Protein AF-A0A662AKX2-F1 (afdb_monomer_lite)

Radius of gyration: 22.03 Å; chains: 1; bounding box: 60×42×54 Å

Sequence (146 aa):
MTTINCPRCEEPVHGLSDEELIYATDHNGQNHIIPKGEGSQYCRDNKLNMDWTEMPKDDVRRIPLGVCKKCAKELKKHTKIVEDGGLMFQCLECNATGVILGSETTLDVKHKMGFASDDLVGVEFNACVEHNGEEYSADVQPDIPE

Foldseek 3Di:
DPFAAFPVPRDRADPFDWFWWWWKAFPVRDIDIDTDDVPPQDDPVDNGGIDIDGDDPVPTDIHTDDGHPVVVVQVVVQLVQQQQQWAWEAAPVPRDIDIDGHDPVSNVVCVVVVHDSNDHHYDYDPHDCVGVVDDPDPPDDPPDDD

Secondary structure (DSSP, 8-state):
-PPPBPTTT--B-BTBEEEEEEEEE-TTS-EEEEESSTTTTSBTTB----EEEEPPGGG--EEEES--HHHHHHHHHHHHHHHTT-EEEEETTT--EEEEPP-HHHHHHHHHTT--TTS--EEEES--HHHH-----TT-------

pLDDT: mean 70.08, std 11.82, range [37.47, 83.88]

Structure (mmCIF, N/CA/C/O backbone):
data_AF-A0A662AKX2-F1
#
_entry.id   AF-A0A662AKX2-F1
#
loop_
_atom_site.group_PDB
_atom_site.id
_atom_site.type_symbol
_atom_site.label_atom_id
_atom_site.label_alt_id
_atom_site.label_comp_id
_atom_site.label_asym_id
_atom_site.label_entity_id
_atom_site.label_seq_id
_atom_site.pdbx_PDB_ins_code
_atom_site.Cartn_x
_atom_site.Cartn_y
_atom_site.Cartn_z
_atom_site.occupancy
_atom_site.B_iso_or_equiv
_atom_site.auth_seq_id
_atom_site.auth_comp_id
_atom_site.auth_asym_id
_atom_site.auth_atom_id
_atom_site.pdbx_PDB_model_num
ATOM 1 N N . MET A 1 1 ? 24.434 7.951 -9.430 1.00 50.72 1 MET A N 1
ATOM 2 C CA . MET A 1 1 ? 23.424 7.041 -8.854 1.00 50.72 1 MET A CA 1
ATOM 3 C C . MET A 1 1 ? 22.096 7.750 -8.979 1.00 50.72 1 MET A C 1
ATOM 5 O O . MET A 1 1 ? 21.985 8.853 -8.462 1.00 50.72 1 MET A O 1
ATOM 9 N N . THR A 1 2 ? 21.162 7.200 -9.747 1.00 57.03 2 THR A N 1
ATOM 10 C CA . THR A 1 2 ? 19.812 7.757 -9.875 1.00 57.03 2 THR A CA 1
ATOM 11 C C . THR A 1 2 ? 19.126 7.598 -8.526 1.00 57.03 2 THR A C 1
ATOM 13 O O . THR A 1 2 ? 19.049 6.487 -8.005 1.00 57.03 2 THR A O 1
ATOM 16 N N . THR A 1 3 ? 18.716 8.700 -7.910 1.00 65.62 3 THR A N 1
ATOM 17 C CA . THR A 1 3 ? 18.002 8.648 -6.636 1.00 65.62 3 THR A CA 1
ATOM 18 C C . THR A 1 3 ? 16.608 8.091 -6.892 1.00 65.62 3 THR A C 1
ATOM 20 O O . THR A 1 3 ? 15.879 8.616 -7.730 1.00 65.62 3 THR A O 1
ATOM 23 N N . ILE A 1 4 ? 16.263 7.001 -6.212 1.00 73.50 4 ILE A N 1
ATOM 24 C CA . ILE A 1 4 ? 14.948 6.372 -6.312 1.00 73.50 4 ILE A CA 1
ATOM 25 C C . ILE A 1 4 ? 14.057 6.964 -5.221 1.00 73.50 4 ILE A C 1
ATOM 27 O O . ILE A 1 4 ? 14.411 6.939 -4.036 1.00 73.50 4 ILE A O 1
ATOM 31 N N . ASN A 1 5 ? 12.898 7.474 -5.625 1.00 80.62 5 ASN A N 1
ATOM 32 C CA . ASN A 1 5 ? 11.903 8.018 -4.711 1.00 80.62 5 ASN A CA 1
ATOM 33 C C . ASN A 1 5 ? 10.940 6.917 -4.259 1.00 80.62 5 ASN A C 1
ATOM 35 O O . ASN A 1 5 ? 10.592 6.014 -5.022 1.00 80.62 5 ASN A O 1
ATOM 39 N N . CYS A 1 6 ? 10.494 6.991 -3.007 1.00 78.06 6 CYS A N 1
ATOM 40 C CA . CYS A 1 6 ? 9.464 6.093 -2.499 1.00 78.06 6 CYS A CA 1
ATOM 41 C C . CYS A 1 6 ? 8.134 6.359 -3.215 1.00 78.06 6 CYS A C 1
ATOM 43 O O . CYS A 1 6 ? 7.664 7.492 -3.167 1.00 78.06 6 CYS A O 1
ATOM 45 N N . PRO A 1 7 ? 7.452 5.344 -3.768 1.00 76.56 7 PRO A N 1
ATOM 46 C CA . PRO A 1 7 ? 6.178 5.558 -4.457 1.00 76.56 7 PRO A CA 1
ATOM 47 C C . PRO A 1 7 ? 5.040 6.009 -3.525 1.00 76.56 7 PRO A C 1
ATOM 49 O O . PRO A 1 7 ? 3.996 6.425 -4.005 1.00 76.56 7 PRO A O 1
ATOM 52 N N . ARG A 1 8 ? 5.215 5.912 -2.196 1.00 76.88 8 ARG A N 1
ATOM 53 C CA . ARG A 1 8 ? 4.209 6.331 -1.203 1.00 76.88 8 ARG A CA 1
ATOM 54 C C . ARG A 1 8 ? 4.456 7.718 -0.615 1.00 76.88 8 ARG A C 1
ATOM 56 O O . ARG A 1 8 ? 3.497 8.424 -0.343 1.00 76.88 8 ARG A O 1
ATOM 63 N N . CYS A 1 9 ? 5.706 8.066 -0.318 1.00 80.25 9 CYS A N 1
ATOM 64 C CA . CYS A 1 9 ? 6.028 9.328 0.359 1.00 80.25 9 CYS A CA 1
ATOM 65 C C . CYS A 1 9 ? 6.865 10.279 -0.489 1.00 80.25 9 CYS A C 1
ATOM 67 O O . CYS A 1 9 ? 7.220 11.335 0.010 1.00 80.25 9 CYS A O 1
ATOM 69 N N . GLU A 1 10 ? 7.238 9.878 -1.706 1.00 81.25 10 GLU A N 1
ATOM 70 C CA . GLU A 1 10 ? 8.036 10.637 -2.684 1.00 81.25 10 GLU A CA 1
ATOM 71 C C . GLU A 1 10 ? 9.438 11.061 -2.221 1.00 81.25 10 GLU A C 1
ATOM 73 O O . GLU A 1 10 ? 10.258 11.487 -3.030 1.00 81.25 10 GLU A O 1
ATOM 78 N N . GLU A 1 11 ? 9.760 10.847 -0.946 1.00 80.75 11 GLU A N 1
ATOM 79 C CA . GLU A 1 11 ? 11.085 11.067 -0.388 1.00 80.75 11 GLU A CA 1
ATOM 80 C C . GLU A 1 11 ? 12.141 10.209 -1.105 1.00 80.75 11 GLU A C 1
ATOM 82 O O . GLU A 1 11 ? 11.875 9.041 -1.426 1.00 80.75 11 GLU A O 1
ATOM 87 N N . PRO A 1 12 ? 13.355 10.743 -1.314 1.00 76.31 12 PRO A N 1
ATOM 88 C CA . PRO A 1 12 ? 14.491 9.983 -1.814 1.00 76.31 12 PRO A CA 1
ATOM 89 C C . PRO A 1 12 ? 14.962 8.995 -0.744 1.00 76.31 12 PRO A C 1
ATOM 91 O O . PRO A 1 12 ? 15.222 9.384 0.397 1.00 76.31 12 PRO A O 1
ATOM 94 N N . VAL A 1 13 ? 15.074 7.702 -1.070 1.00 70.00 13 VAL A N 1
ATOM 95 C CA . VAL A 1 13 ? 15.302 6.686 -0.024 1.00 70.00 13 VAL A CA 1
ATOM 96 C C . VAL A 1 13 ? 16.450 5.739 -0.326 1.00 70.00 13 VAL A C 1
ATOM 98 O O . VAL A 1 13 ? 16.541 5.135 -1.389 1.00 70.00 13 VAL A O 1
ATOM 101 N N . HIS A 1 14 ? 17.272 5.511 0.699 1.00 56.72 14 HIS A N 1
ATOM 102 C CA . HIS A 1 14 ? 18.193 4.385 0.781 1.00 56.72 14 HIS A CA 1
ATOM 103 C C . HIS A 1 14 ? 17.450 3.088 1.160 1.00 56.72 14 HIS A C 1
ATOM 105 O O . HIS A 1 14 ? 16.837 2.996 2.227 1.00 56.72 14 HIS A O 1
ATOM 111 N N . GLY A 1 15 ? 17.545 2.061 0.310 1.00 54.06 15 GLY A N 1
ATOM 112 C CA . GLY A 1 15 ? 17.035 0.711 0.587 1.00 54.06 15 GLY A CA 1
ATOM 113 C C . GLY A 1 15 ? 15.794 0.285 -0.201 1.00 54.06 15 GLY A C 1
ATOM 114 O O . GLY A 1 15 ? 15.263 -0.780 0.097 1.00 54.06 15 GLY A O 1
ATOM 115 N N . LEU A 1 16 ? 15.343 1.084 -1.170 1.00 62.06 16 LEU A N 1
ATOM 116 C CA . LEU A 1 16 ? 14.539 0.586 -2.291 1.00 62.06 16 LEU A CA 1
ATOM 117 C C . LEU A 1 16 ? 15.496 -0.048 -3.305 1.00 62.06 16 LEU A C 1
ATOM 119 O O . LEU A 1 16 ? 16.541 0.538 -3.592 1.00 62.06 16 LEU A O 1
ATOM 123 N N . SER A 1 17 ? 15.167 -1.232 -3.816 1.00 59.59 17 SER A N 1
ATOM 124 C CA . SER A 1 17 ? 15.854 -1.800 -4.977 1.00 59.59 17 SER A CA 1
ATOM 125 C C . SER A 1 17 ? 15.250 -1.222 -6.255 1.00 59.59 17 SER A C 1
ATOM 127 O O . SER A 1 17 ? 14.029 -1.073 -6.352 1.00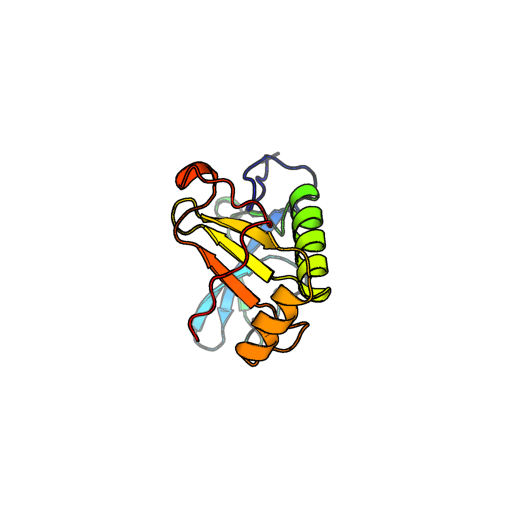 59.59 17 SER A O 1
ATOM 129 N N . ASP A 1 18 ? 16.093 -0.883 -7.227 1.00 68.12 18 ASP A N 1
ATOM 130 C CA . ASP A 1 18 ? 15.673 -0.732 -8.614 1.00 68.12 18 ASP A CA 1
ATOM 131 C C . ASP A 1 18 ? 15.635 -2.097 -9.294 1.00 68.12 18 ASP A C 1
ATOM 133 O O . ASP A 1 18 ? 16.566 -2.890 -9.179 1.00 68.12 18 ASP A O 1
ATOM 137 N N . GLU A 1 19 ? 14.573 -2.339 -10.055 1.00 69.50 19 GLU A N 1
ATOM 138 C CA . GLU A 1 19 ? 14.559 -3.400 -11.055 1.00 69.50 19 GLU A CA 1
ATOM 139 C C . GLU A 1 19 ? 14.566 -2.805 -12.456 1.00 69.50 19 GLU A C 1
ATOM 141 O O . GLU A 1 19 ? 13.904 -1.803 -12.740 1.00 69.50 19 GLU A O 1
ATOM 146 N N . GLU A 1 20 ? 15.350 -3.432 -13.328 1.00 73.88 20 GLU A N 1
ATOM 147 C CA . GLU A 1 20 ? 15.319 -3.179 -14.764 1.00 73.88 20 GLU A CA 1
ATOM 148 C C . GLU A 1 20 ? 14.090 -3.869 -15.362 1.00 73.88 20 GLU A C 1
ATOM 150 O O . GLU A 1 20 ? 13.648 -4.895 -14.853 1.00 73.88 20 GLU A O 1
ATOM 155 N N . LEU A 1 21 ? 13.526 -3.321 -16.435 1.00 75.00 21 LEU A N 1
ATOM 156 C CA . LEU A 1 21 ? 12.382 -3.923 -17.122 1.00 75.00 21 LEU A CA 1
ATOM 157 C C . LEU A 1 21 ? 12.817 -4.675 -18.388 1.00 75.00 21 LEU A C 1
ATOM 159 O O . LEU A 1 21 ? 13.803 -4.313 -19.034 1.00 75.00 21 LEU A O 1
ATOM 163 N N . ILE A 1 22 ? 12.057 -5.706 -18.760 1.00 77.12 22 ILE A N 1
ATOM 164 C CA . ILE A 1 22 ? 12.181 -6.436 -20.030 1.00 77.12 22 ILE A CA 1
ATOM 165 C C . ILE A 1 22 ? 10.849 -6.439 -20.784 1.00 77.12 22 ILE A C 1
ATOM 167 O O . ILE A 1 22 ? 9.781 -6.388 -20.167 1.00 77.12 22 ILE A O 1
ATOM 171 N N . TYR A 1 23 ? 10.917 -6.518 -22.116 1.00 78.31 23 TYR A N 1
ATOM 172 C CA . TYR A 1 23 ? 9.745 -6.779 -22.946 1.00 78.31 23 TYR A CA 1
ATOM 173 C C . TYR A 1 23 ? 9.515 -8.278 -23.059 1.00 78.31 23 TYR A C 1
ATOM 175 O O . TYR A 1 23 ? 10.448 -9.066 -23.220 1.00 78.31 23 TYR A O 1
ATOM 183 N N . ALA A 1 24 ? 8.252 -8.661 -23.013 1.00 76.12 24 ALA A N 1
ATOM 184 C CA . ALA A 1 24 ? 7.846 -10.043 -23.121 1.00 76.12 24 ALA A CA 1
ATOM 185 C C . ALA A 1 24 ? 6.622 -10.169 -24.003 1.00 76.12 24 ALA A C 1
ATOM 187 O O . ALA A 1 24 ? 5.745 -9.307 -23.965 1.00 76.12 24 ALA A O 1
ATOM 188 N N . THR A 1 25 ? 6.540 -11.258 -24.750 1.00 77.25 25 THR A N 1
ATOM 189 C CA . THR A 1 25 ? 5.362 -11.564 -25.555 1.00 77.25 25 THR A CA 1
ATOM 190 C C . THR A 1 25 ? 4.780 -12.881 -25.069 1.00 77.25 25 THR A C 1
ATOM 192 O O . THR A 1 25 ? 5.500 -13.866 -24.893 1.00 77.25 25 THR A O 1
ATOM 195 N N . ASP A 1 26 ? 3.480 -12.888 -24.788 1.00 76.31 26 ASP A N 1
ATOM 196 C CA . ASP A 1 26 ? 2.785 -14.115 -24.411 1.00 76.31 26 ASP A CA 1
ATOM 197 C C . ASP A 1 26 ? 2.393 -14.959 -25.637 1.00 76.31 26 ASP A C 1
ATOM 199 O O . ASP A 1 26 ? 2.540 -14.553 -26.790 1.00 76.31 26 ASP A O 1
ATOM 203 N N . HIS A 1 27 ? 1.858 -16.155 -25.390 1.00 74.44 27 HIS A N 1
ATOM 204 C CA . HIS A 1 27 ? 1.393 -17.072 -26.437 1.00 74.44 27 HIS A CA 1
ATOM 205 C C . HIS A 1 27 ? 0.263 -16.511 -27.324 1.00 74.44 27 HIS A C 1
ATOM 207 O O . HIS A 1 27 ? 0.025 -17.052 -28.403 1.00 74.44 27 HIS A O 1
ATOM 213 N N . ASN A 1 28 ? -0.429 -15.451 -26.890 1.00 77.50 28 ASN A N 1
ATOM 214 C CA . ASN A 1 28 ? -1.459 -14.762 -27.668 1.00 77.50 28 ASN A CA 1
ATOM 215 C C . ASN A 1 28 ? -0.877 -13.619 -28.516 1.00 77.50 28 ASN A C 1
ATOM 217 O O . ASN A 1 28 ? -1.624 -12.927 -29.209 1.00 77.50 28 ASN A O 1
ATOM 221 N N . GLY A 1 29 ? 0.441 -13.403 -28.470 1.00 77.00 29 GLY A N 1
ATOM 222 C CA . GLY A 1 29 ? 1.105 -12.297 -29.151 1.00 77.00 29 GLY A CA 1
ATOM 223 C C . GLY A 1 29 ? 0.921 -10.951 -28.447 1.00 77.00 29 GLY A C 1
ATOM 224 O O . GLY A 1 29 ? 1.200 -9.914 -29.051 1.00 77.00 29 GLY A O 1
ATOM 225 N N . GLN A 1 30 ? 0.440 -10.932 -27.198 1.00 78.62 30 GLN A N 1
ATOM 226 C CA . GLN A 1 30 ? 0.298 -9.703 -26.426 1.00 78.62 30 GLN A CA 1
ATOM 227 C C . GLN A 1 30 ? 1.626 -9.337 -25.763 1.00 78.62 30 GLN A C 1
ATOM 229 O O . GLN A 1 30 ? 2.308 -10.179 -25.178 1.00 78.62 30 GLN A O 1
ATOM 234 N N . ASN A 1 31 ? 1.977 -8.055 -25.854 1.00 79.00 31 ASN A N 1
ATOM 235 C CA . ASN A 1 31 ? 3.206 -7.522 -25.282 1.00 79.00 31 ASN A CA 1
ATOM 236 C C . ASN A 1 31 ? 3.001 -7.082 -23.831 1.00 79.00 31 ASN A C 1
ATOM 238 O O . ASN A 1 31 ? 2.046 -6.373 -23.513 1.00 79.00 31 ASN A O 1
ATOM 242 N N . HIS A 1 32 ? 3.961 -7.437 -22.987 1.00 74.75 32 HIS A N 1
ATOM 243 C CA . HIS A 1 32 ? 4.015 -7.144 -21.562 1.00 74.75 32 HIS A CA 1
ATOM 244 C C . HIS A 1 32 ? 5.362 -6.504 -21.223 1.00 74.75 32 HIS A C 1
ATOM 246 O O . HIS A 1 32 ? 6.383 -6.809 -21.842 1.00 74.75 32 HIS A O 1
ATOM 252 N N . ILE A 1 33 ? 5.367 -5.620 -20.228 1.00 76.38 33 ILE A N 1
ATOM 253 C CA . ILE A 1 33 ? 6.590 -5.071 -19.636 1.00 76.38 33 ILE A CA 1
ATOM 254 C C . ILE A 1 33 ? 6.667 -5.620 -18.222 1.00 76.38 33 ILE A C 1
ATOM 256 O O . ILE A 1 33 ? 5.742 -5.409 -17.437 1.00 76.38 33 ILE A O 1
ATOM 260 N N . ILE A 1 34 ? 7.747 -6.324 -17.900 1.00 73.94 34 ILE A N 1
ATOM 261 C CA . ILE A 1 34 ? 7.882 -6.984 -16.601 1.00 73.94 34 ILE A CA 1
ATOM 262 C C . ILE A 1 34 ? 9.24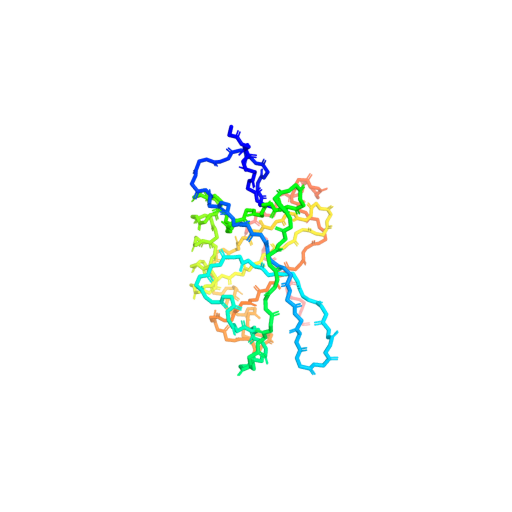6 -6.702 -15.958 1.00 73.94 34 ILE A C 1
ATOM 264 O O . ILE A 1 34 ? 10.197 -6.366 -16.671 1.00 73.94 34 ILE A O 1
ATOM 268 N N . PRO A 1 35 ? 9.373 -6.855 -14.631 1.00 72.88 35 PRO A N 1
ATOM 269 C CA . PRO A 1 35 ? 10.661 -6.768 -13.953 1.00 72.88 35 PRO A CA 1
ATOM 270 C C . PRO A 1 35 ? 11.646 -7.881 -14.340 1.00 72.88 35 PRO A C 1
ATOM 272 O O . PRO A 1 35 ? 11.288 -9.051 -14.491 1.00 72.88 35 PRO A O 1
ATOM 275 N N . LYS A 1 36 ? 12.922 -7.508 -14.450 1.00 72.44 36 LYS A N 1
ATOM 276 C CA . LYS A 1 36 ? 14.071 -8.384 -14.686 1.00 72.44 36 LYS A CA 1
ATOM 277 C C . LYS A 1 36 ? 14.536 -8.989 -13.355 1.00 72.44 36 LYS A C 1
ATOM 279 O O . LYS A 1 36 ? 15.307 -8.369 -12.630 1.00 72.44 36 LYS A O 1
ATOM 284 N N . GLY A 1 37 ? 14.091 -10.208 -13.045 1.00 68.00 37 GLY A N 1
ATOM 285 C CA . GLY A 1 37 ? 14.438 -10.904 -11.797 1.00 68.00 37 GLY A CA 1
ATOM 286 C C . GLY A 1 37 ? 13.929 -12.351 -11.721 1.00 68.00 37 GLY A C 1
ATOM 287 O O . GLY A 1 37 ? 13.345 -12.870 -12.681 1.00 68.00 37 GLY A O 1
ATOM 288 N N . GLU A 1 38 ? 14.152 -13.017 -10.581 1.00 50.62 38 GLU A N 1
ATOM 289 C CA . GLU A 1 38 ? 13.577 -14.340 -10.288 1.00 50.62 38 GLU A CA 1
ATOM 290 C C . GLU A 1 38 ? 12.048 -14.233 -10.205 1.00 50.62 38 GLU A C 1
ATOM 292 O O . GLU A 1 38 ? 11.506 -13.548 -9.345 1.00 50.62 38 GLU A O 1
ATOM 297 N N . GLY A 1 39 ? 11.346 -14.894 -11.127 1.00 54.53 39 GLY A N 1
ATOM 298 C CA . GLY A 1 39 ? 9.889 -14.789 -11.275 1.00 54.53 39 GLY A CA 1
ATOM 299 C C . GLY A 1 39 ? 9.446 -14.143 -12.585 1.00 54.53 39 GLY A C 1
ATOM 300 O O . GLY A 1 39 ? 8.276 -14.261 -12.935 1.00 54.53 39 GLY A O 1
ATOM 301 N N . SER A 1 40 ? 10.382 -13.569 -13.355 1.00 53.94 40 SER A N 1
ATOM 302 C CA . SER A 1 40 ? 10.112 -13.086 -14.714 1.00 53.94 40 SER A CA 1
ATOM 303 C C . SER A 1 40 ? 9.444 -14.154 -15.572 1.00 53.94 40 SER A C 1
ATOM 305 O O . SER A 1 40 ? 8.477 -13.847 -16.231 1.00 53.94 40 SER A O 1
ATOM 307 N N . GLN A 1 41 ? 9.834 -15.424 -15.444 1.00 50.50 41 GLN A N 1
ATOM 308 C CA . GLN A 1 41 ? 9.321 -16.564 -16.219 1.00 50.50 41 GLN A CA 1
ATOM 309 C C . GLN A 1 41 ? 7.806 -16.841 -16.133 1.00 50.50 41 GLN A C 1
ATOM 311 O O . GLN A 1 41 ? 7.322 -17.694 -16.876 1.00 50.50 41 GLN A O 1
ATOM 316 N N . TYR A 1 42 ? 7.058 -16.171 -15.251 1.00 49.16 42 TYR A N 1
ATOM 317 C CA . TYR A 1 42 ? 5.649 -16.467 -15.014 1.00 49.16 42 TYR A CA 1
ATOM 318 C C . TYR A 1 42 ? 4.819 -15.181 -14.982 1.00 49.16 42 TYR A C 1
ATOM 320 O O . TYR A 1 42 ? 4.967 -14.346 -14.092 1.00 49.16 42 TYR A O 1
ATOM 328 N N . CYS A 1 43 ? 3.878 -15.043 -15.918 1.00 49.50 43 CYS A N 1
ATOM 329 C CA . CYS A 1 43 ? 2.776 -14.105 -15.746 1.00 49.50 43 CYS A CA 1
ATOM 330 C C . CYS A 1 43 ? 2.013 -14.512 -14.473 1.00 49.50 43 CYS A C 1
ATOM 332 O O . CYS A 1 43 ? 1.678 -15.689 -14.312 1.00 49.50 43 CYS A O 1
ATOM 334 N N . AR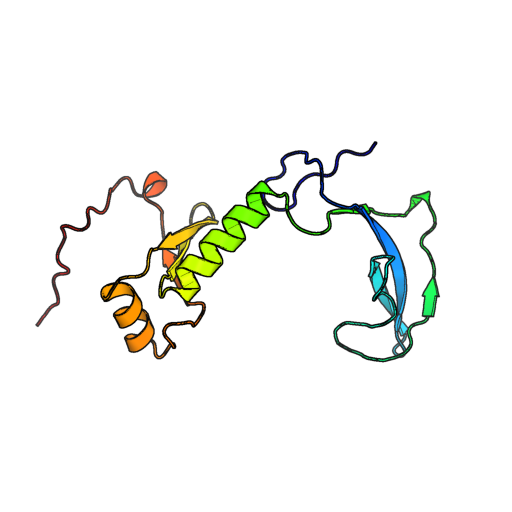G A 1 44 ? 1.722 -13.562 -13.569 1.00 47.03 44 ARG A N 1
ATOM 335 C CA . ARG A 1 44 ? 0.962 -13.828 -12.326 1.00 47.03 44 ARG A CA 1
ATOM 336 C C . ARG A 1 44 ? -0.360 -14.558 -12.606 1.00 47.03 44 ARG A C 1
ATOM 338 O O . ARG A 1 44 ? -0.816 -15.327 -11.763 1.00 47.03 44 ARG A O 1
ATOM 345 N N . ASP A 1 45 ? -0.904 -14.362 -13.808 1.00 48.28 45 ASP A N 1
ATOM 346 C CA . ASP A 1 45 ? -2.181 -14.911 -14.256 1.00 48.28 45 ASP A CA 1
ATOM 347 C C . ASP A 1 45 ? -2.041 -16.145 -15.173 1.00 48.28 45 ASP A C 1
ATOM 349 O O . ASP A 1 45 ? -3.025 -16.841 -15.405 1.00 48.28 45 ASP A O 1
ATOM 353 N N . ASN A 1 46 ? -0.840 -16.475 -15.673 1.00 51.25 46 ASN A N 1
ATOM 354 C CA . ASN A 1 46 ? -0.629 -17.594 -16.599 1.00 51.25 46 ASN A CA 1
ATOM 355 C C . ASN A 1 46 ? 0.743 -18.263 -16.410 1.00 51.25 46 ASN A C 1
ATOM 357 O O . ASN A 1 46 ? 1.787 -17.679 -16.696 1.00 51.25 46 ASN A O 1
ATOM 361 N N . LYS A 1 47 ? 0.742 -19.547 -16.021 1.00 54.38 47 LYS A N 1
ATOM 362 C CA . LYS A 1 47 ? 1.936 -20.420 -15.949 1.00 54.38 47 LYS A CA 1
ATOM 363 C C . LYS A 1 47 ? 2.415 -20.889 -17.336 1.00 54.38 47 LYS A C 1
ATOM 365 O O . LYS A 1 47 ? 2.711 -22.068 -17.521 1.00 54.38 47 LYS A O 1
ATOM 370 N N . LEU A 1 48 ? 2.404 -20.010 -18.332 1.00 55.56 48 LEU A N 1
ATOM 371 C CA . LEU A 1 48 ? 2.780 -20.338 -19.706 1.00 55.56 48 LEU A CA 1
ATOM 372 C C . LEU A 1 48 ? 4.146 -19.732 -20.024 1.00 55.56 48 LEU A C 1
ATOM 374 O O . LEU A 1 48 ? 4.441 -18.621 -19.594 1.00 55.56 48 LEU A O 1
ATOM 378 N N . ASN A 1 49 ? 4.965 -20.477 -20.770 1.00 59.16 49 ASN A N 1
ATOM 379 C CA . ASN A 1 49 ? 6.271 -20.013 -21.234 1.00 59.16 49 ASN A CA 1
ATOM 380 C C . ASN A 1 49 ? 6.091 -18.737 -22.068 1.00 59.16 49 ASN A C 1
ATOM 382 O O . ASN A 1 49 ? 5.340 -18.744 -23.044 1.00 59.16 49 ASN A O 1
ATOM 386 N N . MET A 1 50 ? 6.774 -17.664 -21.682 1.00 67.69 50 MET A N 1
ATOM 387 C CA . MET A 1 50 ? 6.840 -16.419 -22.446 1.00 67.69 50 MET A CA 1
ATOM 388 C C . MET A 1 50 ? 8.226 -16.287 -23.078 1.00 67.69 50 MET A C 1
ATOM 390 O O . MET A 1 50 ? 9.222 -16.712 -22.482 1.00 67.69 50 MET A O 1
ATOM 394 N N . ASP A 1 51 ? 8.280 -15.678 -24.260 1.00 71.94 51 ASP A N 1
ATOM 395 C CA . ASP A 1 51 ? 9.536 -15.299 -24.900 1.00 71.94 51 ASP A CA 1
ATOM 396 C C . ASP A 1 51 ? 9.941 -13.898 -24.432 1.00 71.94 51 ASP A C 1
ATOM 398 O O . ASP A 1 51 ? 9.168 -12.937 -24.508 1.00 71.94 51 ASP A O 1
ATOM 402 N N . TRP A 1 52 ? 11.169 -13.791 -23.925 1.00 72.06 52 TRP A N 1
ATOM 403 C CA . TRP A 1 52 ? 11.710 -12.574 -23.322 1.00 72.06 52 TRP A CA 1
ATOM 404 C C . TRP A 1 52 ? 12.680 -11.887 -24.277 1.00 72.06 52 TRP A C 1
ATOM 406 O O . TRP A 1 52 ? 13.612 -12.514 -24.778 1.00 72.06 52 TRP A O 1
ATOM 416 N N . THR A 1 53 ? 12.514 -10.581 -24.474 1.00 72.56 53 THR A N 1
ATOM 417 C CA . THR A 1 53 ? 13.501 -9.729 -25.147 1.00 72.56 53 THR A CA 1
ATOM 418 C C . THR A 1 53 ? 13.922 -8.614 -24.195 1.00 72.56 53 THR A C 1
ATOM 420 O O . THR A 1 53 ? 13.100 -7.817 -23.739 1.00 72.56 53 THR A O 1
ATOM 423 N N . GLU A 1 54 ? 15.215 -8.549 -23.870 1.00 70.12 54 GLU A N 1
ATOM 424 C CA . GLU A 1 54 ? 15.729 -7.462 -23.035 1.00 70.12 54 GLU A CA 1
ATOM 425 C C . GLU A 1 54 ? 15.546 -6.111 -23.732 1.00 70.12 54 GLU A C 1
ATOM 427 O O . GLU A 1 54 ? 15.801 -5.971 -24.931 1.00 70.12 54 GLU A O 1
ATOM 432 N N . MET A 1 55 ? 15.117 -5.103 -22.971 1.00 68.38 55 MET A N 1
ATOM 433 C CA . MET A 1 55 ? 15.062 -3.737 -23.476 1.00 68.38 55 MET A CA 1
ATOM 434 C C . MET A 1 55 ? 16.481 -3.240 -23.799 1.00 68.38 55 MET A C 1
ATOM 436 O O . MET A 1 55 ? 17.416 -3.535 -23.045 1.00 68.38 55 MET A O 1
ATOM 440 N N . PRO A 1 56 ? 16.666 -2.459 -24.880 1.00 70.81 56 PRO A N 1
ATOM 441 C CA . PRO A 1 56 ? 17.906 -1.723 -25.103 1.00 70.81 56 PRO A CA 1
ATOM 442 C C . PRO A 1 56 ? 18.270 -0.918 -23.851 1.00 70.81 56 PRO A C 1
ATOM 444 O O . PRO A 1 56 ? 17.387 -0.332 -23.230 1.00 70.81 56 PRO A O 1
ATOM 447 N N . LYS A 1 57 ? 19.556 -0.865 -23.476 1.00 63.44 57 LYS A N 1
ATOM 448 C CA . LYS A 1 57 ? 20.013 -0.208 -22.230 1.00 63.44 57 LYS A CA 1
ATOM 449 C C . LYS A 1 57 ? 19.531 1.237 -22.078 1.00 63.44 57 LYS A C 1
ATOM 451 O O . LYS A 1 57 ? 19.291 1.670 -20.956 1.00 63.44 57 LYS A O 1
ATOM 456 N N . ASP A 1 58 ? 19.371 1.946 -23.190 1.00 65.31 58 ASP A N 1
ATOM 457 C CA . ASP A 1 58 ? 18.915 3.337 -23.215 1.00 65.31 58 ASP A CA 1
ATOM 458 C C . ASP A 1 58 ? 17.396 3.476 -22.975 1.00 65.31 58 ASP A C 1
ATOM 460 O O . ASP A 1 58 ? 16.933 4.538 -22.567 1.00 65.31 58 ASP A O 1
ATOM 464 N N . ASP A 1 59 ? 16.636 2.390 -23.149 1.00 65.50 59 ASP A N 1
ATOM 465 C CA . ASP A 1 59 ? 15.193 2.304 -22.893 1.00 65.50 59 ASP A CA 1
ATOM 466 C C . ASP A 1 59 ? 14.860 1.601 -21.565 1.00 65.50 59 ASP A C 1
ATOM 468 O O . ASP A 1 59 ? 13.686 1.508 -21.193 1.00 65.50 59 ASP A O 1
ATOM 472 N N . VAL A 1 60 ? 15.862 1.108 -20.823 1.00 66.06 60 VAL A N 1
ATOM 473 C CA . VAL A 1 60 ? 15.653 0.447 -19.528 1.00 66.06 60 VAL A CA 1
ATOM 474 C C . VAL A 1 60 ? 15.090 1.457 -18.532 1.00 66.06 60 VAL A C 1
ATOM 476 O O . VAL A 1 60 ? 15.799 2.275 -17.942 1.00 66.06 60 VAL A O 1
ATOM 479 N N . ARG A 1 61 ? 13.779 1.373 -18.306 1.00 65.38 61 ARG A N 1
ATOM 480 C CA . ARG A 1 61 ? 13.124 2.075 -17.205 1.00 65.38 61 ARG A CA 1
ATOM 481 C C . ARG A 1 61 ? 13.409 1.306 -15.922 1.00 65.38 61 ARG A C 1
ATOM 483 O O . ARG A 1 61 ? 13.226 0.095 -15.874 1.00 65.38 61 ARG A O 1
ATOM 490 N N . ARG A 1 62 ? 13.857 2.017 -14.889 1.00 67.50 62 ARG A N 1
ATOM 491 C CA . ARG A 1 62 ? 14.008 1.472 -13.538 1.00 67.50 62 ARG A CA 1
ATOM 492 C C . ARG A 1 62 ? 12.790 1.856 -12.723 1.00 67.50 62 ARG A C 1
ATOM 494 O O . ARG A 1 62 ? 12.458 3.039 -12.662 1.00 67.50 62 ARG A O 1
ATOM 501 N N . ILE A 1 63 ? 12.133 0.874 -12.118 1.00 67.81 63 ILE A N 1
ATOM 502 C CA . ILE A 1 63 ? 11.009 1.123 -11.212 1.00 67.81 63 ILE A CA 1
ATOM 503 C C . ILE A 1 63 ? 11.430 0.865 -9.762 1.00 67.81 63 ILE A C 1
ATOM 505 O O . ILE A 1 63 ? 12.193 -0.070 -9.509 1.00 67.81 63 ILE A O 1
ATOM 509 N N . PRO A 1 64 ? 10.964 1.685 -8.803 1.00 68.12 64 PRO A N 1
ATOM 510 C CA . PRO A 1 64 ? 11.126 1.376 -7.390 1.00 68.12 64 PRO A CA 1
ATOM 511 C C . PRO A 1 64 ? 10.349 0.104 -7.044 1.00 68.12 64 PRO A C 1
ATOM 513 O O . PRO A 1 64 ? 9.132 0.054 -7.226 1.00 68.12 64 PRO A O 1
ATOM 516 N N . LEU A 1 65 ? 11.028 -0.896 -6.483 1.00 70.50 65 LEU A N 1
ATOM 517 C CA . LEU A 1 65 ? 10.357 -2.030 -5.857 1.00 70.50 65 LEU A CA 1
ATOM 518 C C . LEU A 1 65 ? 10.033 -1.741 -4.390 1.00 70.50 65 LEU A C 1
ATOM 520 O O . LEU A 1 65 ? 10.920 -1.541 -3.557 1.00 70.50 65 LEU A O 1
ATOM 524 N N . GLY A 1 66 ? 8.745 -1.815 -4.063 1.00 72.19 66 GLY A N 1
ATOM 525 C CA . GLY A 1 66 ? 8.247 -1.682 -2.699 1.00 72.19 66 GLY A CA 1
ATOM 526 C C . GLY A 1 66 ? 8.195 -0.238 -2.201 1.00 72.19 66 GLY A C 1
ATOM 527 O O . GLY A 1 66 ? 8.178 0.724 -2.965 1.00 72.19 66 GLY A O 1
ATOM 528 N N . VAL A 1 67 ? 8.119 -0.087 -0.880 1.00 78.75 67 VAL A N 1
ATOM 529 C CA . VAL A 1 67 ? 8.092 1.217 -0.208 1.00 78.75 67 VAL A CA 1
ATOM 530 C C . VAL A 1 67 ? 9.286 1.350 0.727 1.00 78.75 67 VAL A C 1
ATOM 532 O O . VAL A 1 67 ? 9.889 0.366 1.157 1.00 78.75 67 VAL A O 1
ATOM 535 N N . CYS A 1 68 ? 9.624 2.584 1.084 1.00 80.69 68 CYS A N 1
ATOM 536 C CA . CYS A 1 68 ? 10.708 2.844 2.018 1.00 80.69 68 CYS A CA 1
ATOM 537 C C . CYS A 1 68 ? 10.478 2.174 3.380 1.00 80.69 68 CYS A C 1
ATOM 539 O O . CYS A 1 68 ? 9.343 1.935 3.791 1.00 80.69 68 CYS A O 1
ATOM 541 N N . LYS A 1 69 ? 11.552 1.938 4.146 1.00 80.31 69 LYS A N 1
ATOM 542 C CA . LYS A 1 69 ? 11.462 1.307 5.480 1.00 80.31 69 LYS A CA 1
ATOM 543 C C . LYS A 1 69 ? 10.485 2.018 6.427 1.00 80.31 69 LYS A C 1
ATOM 545 O O . LYS A 1 69 ? 9.897 1.359 7.281 1.00 80.31 69 LYS A O 1
ATOM 550 N N . LYS A 1 70 ? 10.321 3.342 6.301 1.00 81.38 70 LYS A N 1
ATOM 551 C CA . LYS A 1 70 ? 9.347 4.123 7.082 1.00 81.38 70 LYS A CA 1
ATOM 552 C C . LYS A 1 70 ? 7.918 3.735 6.696 1.00 81.38 70 LYS A C 1
ATOM 554 O O . LYS A 1 70 ? 7.177 3.248 7.544 1.00 81.38 70 LYS A O 1
ATOM 559 N N . CYS A 1 71 ? 7.587 3.838 5.413 1.00 81.62 71 CYS A N 1
ATOM 560 C CA . CYS A 1 71 ? 6.295 3.441 4.867 1.00 81.62 71 CYS A CA 1
ATOM 561 C C . CYS A 1 71 ? 5.973 1.958 5.103 1.00 81.62 71 CYS A C 1
ATOM 563 O O . CYS A 1 71 ? 4.843 1.630 5.440 1.00 81.62 71 CYS A O 1
ATOM 565 N N . ALA A 1 72 ? 6.957 1.060 5.000 1.00 81.12 72 ALA A N 1
ATOM 566 C CA . ALA A 1 72 ? 6.774 -0.363 5.286 1.00 81.12 72 ALA A CA 1
ATOM 567 C C . ALA A 1 72 ? 6.408 -0.605 6.760 1.00 81.12 72 ALA A C 1
ATOM 569 O O . ALA A 1 72 ? 5.551 -1.432 7.066 1.00 81.12 72 ALA A O 1
ATOM 570 N N . LYS A 1 73 ? 7.033 0.133 7.690 1.00 82.88 73 LYS A N 1
ATOM 571 C CA . LYS A 1 73 ? 6.691 0.074 9.118 1.00 82.88 73 LYS A CA 1
ATOM 572 C C . LYS A 1 73 ? 5.295 0.628 9.395 1.00 82.88 73 LYS A C 1
ATOM 574 O O . LYS A 1 73 ? 4.585 0.039 10.201 1.00 82.88 73 LYS A O 1
ATOM 579 N N . GLU A 1 74 ? 4.916 1.737 8.766 1.00 82.12 74 GLU A N 1
ATOM 580 C CA . GLU A 1 74 ? 3.572 2.321 8.892 1.00 82.12 74 GLU A CA 1
ATOM 581 C C . GLU A 1 74 ? 2.499 1.367 8.369 1.00 82.12 74 GLU A C 1
ATOM 583 O O . GLU A 1 74 ? 1.567 1.054 9.102 1.00 82.12 74 GLU A O 1
ATOM 588 N N . LEU A 1 75 ? 2.685 0.812 7.167 1.00 83.06 75 LEU A N 1
ATOM 589 C CA . LEU A 1 75 ? 1.790 -0.201 6.605 1.00 83.06 75 LEU A CA 1
ATOM 590 C C . LEU A 1 75 ? 1.646 -1.398 7.543 1.00 83.06 75 LEU A C 1
ATOM 592 O O . LEU A 1 75 ? 0.530 -1.771 7.877 1.00 83.06 75 LEU A O 1
ATOM 596 N N . LYS A 1 76 ? 2.758 -1.940 8.057 1.00 83.31 76 LYS A N 1
ATOM 597 C CA . LYS A 1 76 ? 2.716 -3.066 8.999 1.00 83.31 76 LYS A CA 1
ATOM 598 C C . LYS A 1 76 ? 1.960 -2.731 10.291 1.00 83.31 76 LYS A C 1
ATOM 600 O O . LYS A 1 76 ? 1.273 -3.591 10.831 1.00 83.31 76 LYS A O 1
ATOM 605 N N . LYS A 1 77 ? 2.085 -1.499 10.798 1.00 82.38 77 LYS A N 1
ATOM 606 C CA . LYS A 1 77 ? 1.309 -1.037 11.961 1.00 82.38 77 LYS A CA 1
ATOM 607 C C . LYS A 1 77 ? -0.180 -0.951 11.637 1.00 82.38 77 LYS A C 1
ATOM 609 O O . LYS A 1 77 ? -0.983 -1.400 12.441 1.00 82.38 77 LYS A O 1
ATOM 614 N N . HIS A 1 78 ? -0.533 -0.392 10.481 1.00 83.88 78 HIS A N 1
ATOM 615 C CA . HIS A 1 78 ? -1.925 -0.252 10.057 1.00 83.88 78 HIS A CA 1
ATOM 616 C C . HIS A 1 78 ? -2.581 -1.620 9.855 1.00 83.88 78 HIS A C 1
ATOM 618 O O . HIS A 1 78 ? -3.656 -1.846 10.394 1.00 83.88 78 HIS A O 1
ATOM 624 N N . THR A 1 79 ? -1.906 -2.550 9.171 1.00 81.38 79 THR A N 1
ATOM 625 C CA . THR A 1 79 ? -2.381 -3.931 9.000 1.00 81.38 79 THR A CA 1
ATOM 626 C C . THR A 1 79 ? -2.669 -4.582 10.344 1.00 81.38 79 THR A C 1
ATOM 628 O O . THR A 1 79 ? -3.764 -5.091 10.540 1.00 81.38 79 THR A O 1
ATOM 631 N N . LYS A 1 80 ? -1.740 -4.471 11.301 1.00 82.88 80 LYS A N 1
ATOM 632 C CA . LYS A 1 80 ? -1.939 -5.034 12.637 1.00 82.88 80 LYS A CA 1
ATOM 633 C C . LYS A 1 80 ? -3.166 -4.448 13.347 1.00 82.88 80 LYS A C 1
ATOM 635 O O . LYS A 1 80 ? -3.917 -5.182 13.966 1.00 82.88 80 LYS A O 1
ATOM 640 N N . ILE A 1 81 ? -3.391 -3.137 13.244 1.00 82.12 81 ILE A N 1
ATOM 641 C CA . ILE A 1 81 ? -4.561 -2.492 13.862 1.00 82.12 81 ILE A CA 1
ATOM 642 C C . ILE A 1 81 ? -5.869 -3.026 13.266 1.00 82.12 81 ILE A C 1
ATOM 644 O O . ILE A 1 81 ? -6.833 -3.211 14.001 1.00 82.12 81 ILE A O 1
ATOM 648 N N . VAL A 1 82 ? -5.906 -3.290 11.959 1.00 80.12 82 VAL A N 1
ATOM 649 C CA . VAL A 1 82 ? -7.092 -3.857 11.302 1.00 80.12 82 VAL A CA 1
ATOM 650 C C . VAL A 1 82 ? -7.309 -5.320 11.693 1.00 80.12 82 VAL A C 1
ATOM 652 O O . VAL A 1 82 ? -8.443 -5.690 11.989 1.00 80.12 82 VAL A O 1
ATOM 655 N N . GLU A 1 83 ? -6.237 -6.118 11.746 1.00 80.75 83 GLU A N 1
ATOM 656 C CA . GLU A 1 83 ? -6.261 -7.506 12.239 1.00 80.75 83 GLU A CA 1
ATOM 657 C C . GLU A 1 83 ? -6.762 -7.580 13.690 1.00 80.75 83 GLU A C 1
ATOM 659 O O . GLU A 1 83 ? -7.544 -8.463 14.032 1.00 80.75 83 GLU A O 1
ATOM 664 N N . ASP A 1 84 ? -6.384 -6.607 14.523 1.00 80.88 84 ASP A N 1
ATOM 665 C CA . ASP A 1 84 ? -6.837 -6.470 15.912 1.00 80.88 84 ASP A CA 1
ATOM 666 C C . ASP A 1 84 ? -8.294 -5.932 16.021 1.00 80.88 84 ASP A C 1
ATOM 668 O O . ASP A 1 84 ? -8.745 -5.565 17.106 1.00 80.88 84 ASP A O 1
ATOM 672 N N . GLY A 1 85 ? -9.054 -5.865 14.916 1.00 74.25 85 GLY A N 1
ATOM 673 C CA . GLY A 1 85 ? -10.467 -5.452 14.893 1.00 74.25 85 GLY A CA 1
ATOM 674 C C . GLY A 1 85 ? -10.716 -3.967 14.599 1.00 74.25 85 GLY A C 1
ATOM 675 O O . GLY A 1 85 ? -11.850 -3.490 14.706 1.00 74.25 85 GLY A O 1
ATOM 676 N N . GLY A 1 86 ? -9.676 -3.221 14.227 1.00 81.00 86 GLY A N 1
ATOM 677 C CA . GLY A 1 86 ? -9.774 -1.831 13.788 1.00 81.00 86 GLY A CA 1
ATOM 678 C C . GLY A 1 86 ? -10.366 -1.667 12.386 1.00 81.00 86 GLY A C 1
ATOM 679 O O . GLY A 1 86 ? -10.637 -2.638 11.671 1.00 81.00 86 GLY A O 1
ATOM 680 N N . LEU A 1 87 ? -10.549 -0.410 11.982 1.00 80.19 87 LEU A N 1
ATOM 681 C CA . LEU A 1 87 ? -11.081 -0.022 10.671 1.00 80.19 87 LEU A CA 1
ATOM 682 C C . LEU A 1 87 ? -10.071 0.842 9.922 1.00 80.19 87 LEU A C 1
ATOM 684 O O . LEU A 1 87 ? -9.406 1.682 10.527 1.00 80.19 87 LEU A O 1
ATOM 688 N N . MET A 1 88 ? -9.968 0.675 8.605 1.00 83.38 88 MET A N 1
ATOM 689 C CA . MET A 1 88 ? -9.273 1.659 7.770 1.00 83.38 88 MET A CA 1
ATOM 690 C C . MET A 1 88 ? -10.198 2.847 7.507 1.00 83.38 88 MET A C 1
ATOM 692 O O . MET A 1 88 ? -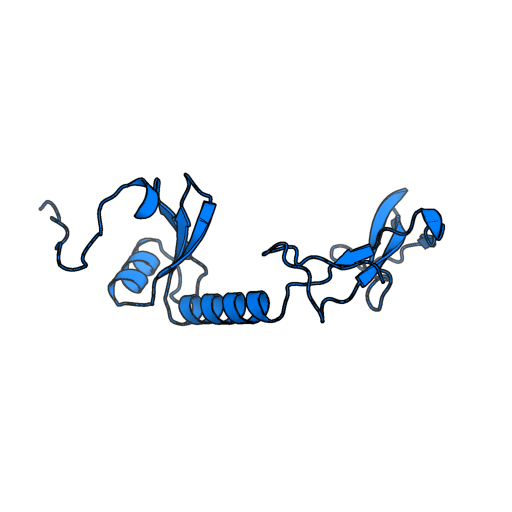11.411 2.673 7.428 1.00 83.38 88 MET A O 1
ATOM 696 N N . PHE A 1 89 ? -9.645 4.047 7.340 1.00 83.25 89 PHE A N 1
ATOM 697 C CA . PHE A 1 89 ? -10.428 5.188 6.871 1.00 83.25 89 PHE A CA 1
ATOM 698 C C . PHE A 1 89 ? -9.738 5.961 5.755 1.00 83.25 89 PHE A C 1
ATOM 700 O O . PHE A 1 89 ? -8.505 5.980 5.682 1.00 83.25 89 PHE A O 1
ATOM 707 N N . GLN A 1 90 ? -10.542 6.633 4.931 1.00 80.25 90 GLN A N 1
ATOM 708 C CA . GLN A 1 90 ? -10.096 7.591 3.922 1.00 80.25 90 GLN A CA 1
ATOM 709 C C . GLN A 1 90 ? -10.957 8.860 3.971 1.00 80.25 90 GLN A C 1
ATOM 711 O O . GLN A 1 90 ? -12.182 8.791 4.029 1.00 80.25 90 GLN A O 1
ATOM 716 N N . CYS A 1 91 ? -10.308 10.023 3.949 1.00 77.25 91 CYS A N 1
ATOM 717 C CA . CYS A 1 91 ? -10.950 11.317 3.729 1.00 77.25 91 CYS A CA 1
ATOM 718 C C . CYS A 1 91 ? -11.129 11.549 2.228 1.00 77.25 91 CYS A C 1
ATOM 720 O O . CYS A 1 91 ? -10.146 11.487 1.493 1.00 77.25 91 CYS A O 1
ATOM 722 N N . LEU A 1 92 ? -12.341 11.853 1.770 1.00 80.31 92 LEU A N 1
ATOM 723 C CA . LEU A 1 92 ? -12.603 12.081 0.346 1.00 80.31 92 LEU A CA 1
ATOM 724 C C . LEU A 1 92 ? -12.081 13.434 -0.159 1.00 80.31 92 LEU A C 1
ATOM 726 O O . LEU A 1 92 ? -11.722 13.541 -1.329 1.00 80.31 92 LEU A O 1
ATOM 730 N N . GLU A 1 93 ? -11.979 14.450 0.702 1.00 78.31 93 GLU A N 1
ATOM 731 C CA . GLU A 1 93 ? -11.481 15.771 0.295 1.00 78.31 93 GLU A CA 1
ATOM 732 C C . GLU A 1 93 ? -9.968 15.811 0.048 1.00 78.31 93 GLU A C 1
ATOM 734 O O . GLU A 1 93 ? -9.519 16.354 -0.960 1.00 78.31 93 GLU A O 1
ATOM 739 N N . CYS A 1 94 ? -9.165 15.216 0.935 1.00 79.81 94 CYS A N 1
ATOM 740 C CA . CYS A 1 94 ? -7.701 15.252 0.824 1.00 79.81 94 CYS A CA 1
ATOM 741 C C . CYS A 1 94 ? -7.051 13.895 0.547 1.00 79.81 94 CYS A C 1
ATOM 743 O O . CYS A 1 94 ? -5.825 13.811 0.483 1.00 79.81 94 CYS A O 1
ATOM 745 N N . ASN A 1 95 ? -7.839 12.826 0.404 1.00 74.38 95 ASN A N 1
ATOM 746 C CA . ASN A 1 95 ? -7.360 11.447 0.262 1.00 74.38 95 ASN A CA 1
ATOM 747 C C . ASN A 1 95 ? -6.457 10.970 1.412 1.00 74.38 95 ASN A C 1
ATOM 749 O O . ASN A 1 95 ? -5.740 9.977 1.274 1.00 74.38 95 ASN A O 1
ATOM 753 N N . ALA A 1 96 ? -6.491 11.644 2.566 1.00 74.81 96 ALA A N 1
ATOM 754 C CA . ALA A 1 96 ? -5.756 11.198 3.739 1.00 74.81 96 ALA A CA 1
ATOM 755 C C . ALA A 1 96 ? -6.317 9.859 4.228 1.00 74.81 96 ALA A C 1
ATOM 757 O O . ALA A 1 96 ? -7.519 9.723 4.455 1.00 74.81 96 ALA A O 1
ATOM 758 N N . THR A 1 97 ? -5.431 8.882 4.413 1.00 79.31 97 THR A N 1
ATOM 759 C CA . THR A 1 97 ? -5.784 7.541 4.896 1.00 79.31 97 THR A CA 1
ATOM 760 C C . THR A 1 97 ? -5.243 7.296 6.297 1.00 79.31 97 THR A C 1
ATOM 762 O O . THR A 1 97 ? -4.118 7.704 6.597 1.00 79.31 97 THR A O 1
ATOM 765 N N . GLY A 1 98 ? -5.959 6.525 7.108 1.00 82.25 98 GLY A N 1
ATOM 766 C CA . GLY A 1 98 ? -5.481 6.095 8.418 1.00 82.25 98 GLY A CA 1
ATOM 767 C C . GLY A 1 98 ? -6.185 4.846 8.927 1.00 82.25 98 GLY A C 1
ATOM 768 O O . GLY A 1 98 ? -6.806 4.107 8.161 1.00 82.25 98 GLY A O 1
ATOM 769 N N . VAL A 1 99 ? -6.045 4.595 10.226 1.00 83.12 99 VAL A N 1
ATOM 770 C CA . VAL A 1 99 ? -6.695 3.480 10.917 1.00 83.12 99 VAL A CA 1
ATOM 771 C C . VAL A 1 99 ? -7.325 3.949 12.222 1.00 83.12 99 VAL A C 1
ATOM 773 O O . VAL A 1 99 ? -6.738 4.749 12.949 1.00 83.12 99 VAL A O 1
ATOM 776 N N . ILE A 1 100 ? -8.514 3.433 12.509 1.00 80.12 100 ILE A N 1
ATOM 777 C CA . ILE A 1 100 ? -9.218 3.574 13.781 1.00 80.12 100 ILE A CA 1
ATOM 778 C C . ILE A 1 100 ? -8.890 2.329 14.603 1.00 80.12 100 ILE A C 1
ATOM 780 O O . ILE A 1 100 ? -9.030 1.207 14.109 1.00 80.12 100 ILE A O 1
ATOM 784 N N . LEU A 1 101 ? -8.416 2.529 15.834 1.00 78.38 101 LEU A N 1
ATOM 785 C CA . LEU A 1 101 ? -8.106 1.438 16.760 1.00 78.38 101 LEU A CA 1
ATOM 786 C C . LEU A 1 101 ? -9.346 0.575 17.015 1.00 78.38 101 LEU A C 1
ATOM 788 O O . LEU A 1 101 ? -10.455 1.099 17.104 1.00 78.38 101 LEU A O 1
ATOM 792 N N . GLY A 1 102 ? -9.140 -0.736 17.149 1.00 73.50 102 GLY A N 1
ATOM 793 C CA . GLY A 1 102 ? -10.214 -1.662 17.489 1.00 73.50 102 GLY A CA 1
ATOM 794 C C . GLY A 1 102 ? -10.862 -1.309 18.829 1.00 73.50 102 GLY A C 1
ATOM 795 O O . GLY A 1 102 ? -10.170 -1.091 19.825 1.00 73.50 102 GLY A O 1
ATOM 796 N N . SER A 1 103 ? -12.190 -1.264 18.848 1.00 77.06 103 SER A N 1
ATOM 797 C CA . SER A 1 103 ? -13.029 -1.158 20.040 1.00 77.06 103 SER A CA 1
ATOM 798 C C . SER A 1 103 ? -14.267 -2.047 19.886 1.00 77.06 103 SER A C 1
ATOM 800 O O . SER A 1 103 ? -14.536 -2.568 18.802 1.00 77.06 103 SER A O 1
ATOM 802 N N . GLU A 1 104 ? -15.057 -2.206 20.952 1.00 76.12 104 GLU A N 1
ATOM 803 C CA . GLU A 1 104 ? -16.359 -2.889 20.856 1.00 76.12 104 GLU A CA 1
ATOM 804 C C . GLU A 1 104 ? -17.235 -2.247 19.766 1.00 76.12 104 GLU A C 1
ATOM 806 O O . GLU A 1 104 ? -17.825 -2.948 18.951 1.00 76.12 104 GLU A O 1
ATOM 811 N N . THR A 1 105 ? -17.200 -0.916 19.640 1.00 77.50 105 THR A N 1
ATOM 812 C CA . THR A 1 105 ? -17.923 -0.177 18.598 1.00 77.50 105 THR A CA 1
ATOM 813 C C . THR A 1 105 ? -17.469 -0.536 17.180 1.00 77.50 105 THR A C 1
ATOM 815 O O . THR A 1 105 ? -18.309 -0.664 16.291 1.00 77.50 105 THR A O 1
ATOM 818 N N . THR A 1 106 ? -16.165 -0.701 16.921 1.00 77.50 106 THR A N 1
ATOM 819 C CA . THR A 1 106 ? -15.691 -1.034 15.564 1.00 77.50 106 THR A CA 1
ATOM 820 C C . THR A 1 106 ? -16.029 -2.471 15.183 1.00 77.50 106 THR A C 1
ATOM 822 O O . THR A 1 106 ? -16.403 -2.726 14.039 1.00 77.50 106 THR A O 1
ATOM 825 N N . LEU A 1 107 ? -15.958 -3.397 16.141 1.00 76.44 107 LEU A N 1
ATOM 826 C CA . LEU A 1 107 ? -16.376 -4.786 15.953 1.00 76.44 107 LEU A CA 1
ATOM 827 C C . LEU A 1 107 ? -17.888 -4.891 15.721 1.00 76.44 107 LEU A C 1
ATOM 829 O O . LEU A 1 107 ? -18.311 -5.604 14.813 1.00 76.44 107 LEU A O 1
ATOM 833 N N . ASP A 1 108 ? -18.690 -4.125 16.462 1.00 78.12 108 ASP A N 1
ATOM 834 C CA . ASP A 1 108 ? -20.139 -4.046 16.269 1.00 78.12 108 ASP A CA 1
ATOM 835 C C . ASP A 1 108 ? -20.501 -3.508 14.884 1.00 78.12 108 ASP A C 1
ATOM 837 O O . ASP A 1 108 ? -21.425 -4.015 14.245 1.00 78.12 108 ASP A O 1
ATOM 841 N N . VAL A 1 109 ? -19.772 -2.502 14.388 1.00 76.56 109 VAL A N 1
ATOM 842 C CA . VAL A 1 109 ? -19.943 -1.991 13.020 1.00 76.56 109 VAL A CA 1
ATOM 843 C C . VAL A 1 109 ? -19.618 -3.078 11.994 1.00 76.56 109 VAL A C 1
ATOM 845 O O . VAL A 1 109 ? -20.438 -3.317 11.107 1.00 76.56 109 VAL A O 1
ATOM 848 N N . LYS A 1 110 ? -18.489 -3.793 12.130 1.00 75.69 110 LYS A N 1
ATOM 849 C CA . LYS A 1 110 ? -18.150 -4.916 11.232 1.00 75.69 110 LYS A CA 1
ATOM 850 C C . LYS A 1 110 ? -19.241 -5.988 11.248 1.00 75.69 110 LYS A C 1
ATOM 852 O O . LYS A 1 110 ? -19.737 -6.370 10.190 1.00 75.69 110 LYS A O 1
ATOM 857 N N . HIS A 1 111 ? -19.690 -6.389 12.435 1.00 80.31 111 HIS A N 1
ATOM 858 C CA . HIS A 1 111 ? -20.726 -7.402 12.601 1.00 80.31 111 HIS A CA 1
ATOM 859 C C . HIS A 1 111 ? -22.073 -6.966 12.002 1.00 80.31 111 HIS A C 1
ATOM 861 O O . HIS A 1 111 ? -22.714 -7.742 11.296 1.00 80.31 111 HIS A O 1
ATOM 867 N N . LYS A 1 112 ? -22.493 -5.709 12.210 1.00 80.38 112 LYS A N 1
ATOM 868 C CA . LYS A 1 112 ? -23.718 -5.146 11.605 1.00 80.38 112 LYS A CA 1
ATOM 869 C C . LYS A 1 112 ? -23.664 -5.126 10.080 1.00 80.38 112 LYS A C 1
ATOM 871 O O . LYS A 1 112 ? -24.699 -5.284 9.440 1.00 80.38 112 LYS A O 1
ATOM 876 N N . MET A 1 113 ? -22.480 -4.939 9.506 1.00 77.12 113 MET A N 1
ATOM 877 C CA . MET A 1 113 ? -22.275 -4.970 8.059 1.00 77.12 113 MET A CA 1
ATOM 878 C C . MET A 1 113 ? -22.014 -6.383 7.509 1.00 77.12 113 MET A C 1
ATOM 880 O O . MET A 1 113 ? -21.867 -6.543 6.301 1.00 77.12 113 MET A O 1
ATOM 884 N N . GLY A 1 114 ? -22.008 -7.410 8.367 1.00 78.69 114 GLY A N 1
ATOM 885 C CA . GLY A 1 114 ? -21.811 -8.805 7.973 1.00 78.69 114 GLY A CA 1
ATOM 886 C C . GLY A 1 114 ? -20.357 -9.186 7.684 1.00 78.69 114 GLY A C 1
ATOM 887 O O . GLY A 1 114 ? -20.125 -10.203 7.036 1.00 78.69 114 GLY A O 1
ATOM 888 N N . PHE A 1 115 ? -19.396 -8.389 8.151 1.00 78.12 115 PHE A N 1
ATO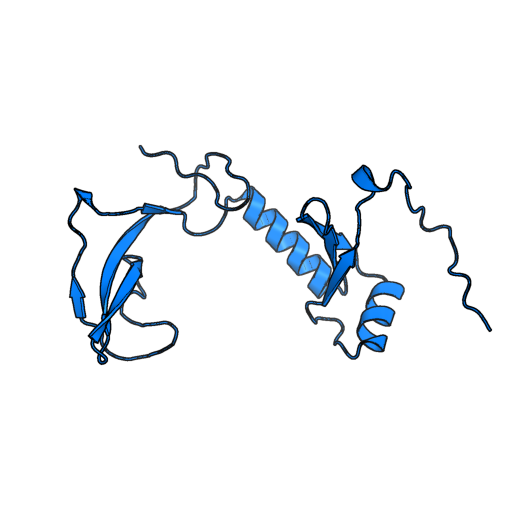M 889 C CA . PHE A 1 115 ? -17.966 -8.661 8.024 1.00 78.12 115 PHE A CA 1
ATOM 890 C C . PHE A 1 115 ? -17.428 -9.410 9.245 1.00 78.12 115 PHE A C 1
ATOM 892 O O . PHE A 1 115 ? -17.863 -9.184 10.379 1.00 78.12 115 PHE A O 1
ATOM 899 N N . ALA A 1 116 ? -16.450 -10.283 9.016 1.00 72.50 116 ALA A N 1
ATOM 900 C CA . ALA A 1 116 ? -15.670 -10.896 10.077 1.00 72.50 116 ALA A CA 1
ATOM 901 C C . ALA A 1 116 ? -14.802 -9.845 10.791 1.00 72.50 116 ALA A C 1
ATOM 903 O O . ALA A 1 116 ? -14.483 -8.782 10.256 1.00 72.50 116 ALA A O 1
ATOM 904 N N . SER A 1 117 ? -14.410 -10.125 12.034 1.00 67.50 117 SER A N 1
ATOM 905 C CA . SER A 1 117 ? -13.609 -9.196 12.842 1.00 67.50 117 SER A CA 1
ATOM 906 C C . SER A 1 117 ? -12.244 -8.882 12.221 1.00 67.50 117 SER A C 1
ATOM 908 O O . SER A 1 117 ? -11.746 -7.767 12.377 1.00 67.50 117 SER A O 1
ATOM 910 N N . ASP A 1 118 ? -11.668 -9.842 11.502 1.00 68.56 118 ASP A N 1
ATOM 911 C CA . ASP A 1 118 ? -10.392 -9.764 10.791 1.00 68.56 118 ASP A CA 1
ATOM 912 C C . ASP A 1 118 ? -10.525 -9.259 9.344 1.00 68.56 118 ASP A C 1
ATOM 914 O O . ASP A 1 118 ? -9.510 -8.988 8.699 1.00 68.56 118 ASP A O 1
ATOM 918 N N . ASP A 1 119 ? -11.749 -9.056 8.842 1.00 66.12 119 ASP A N 1
ATOM 919 C CA . ASP A 1 119 ? -11.949 -8.509 7.504 1.00 66.12 119 ASP A CA 1
ATOM 920 C C . ASP A 1 119 ? -11.410 -7.073 7.409 1.00 66.12 119 ASP A C 1
ATOM 922 O O . ASP A 1 119 ? -11.585 -6.225 8.301 1.00 66.12 119 ASP A O 1
ATOM 926 N N . LEU A 1 120 ? -10.775 -6.791 6.269 1.00 68.50 120 LEU A N 1
ATOM 927 C CA . LEU A 1 120 ? -10.320 -5.461 5.874 1.00 68.50 120 LEU A CA 1
ATOM 928 C C . LEU A 1 120 ? -11.528 -4.601 5.494 1.00 68.50 120 LEU A C 1
ATOM 930 O O . LEU A 1 120 ? -11.948 -4.566 4.339 1.00 68.50 120 LEU A O 1
ATOM 934 N N . VAL A 1 121 ? -12.068 -3.894 6.484 1.00 69.88 121 VAL A N 1
ATOM 935 C CA . VAL A 1 121 ? -13.188 -2.965 6.308 1.00 69.88 121 VAL A CA 1
ATOM 936 C C . VAL A 1 121 ? -12.675 -1.528 6.361 1.00 69.88 121 VAL A C 1
ATOM 938 O O . VAL A 1 121 ? -11.967 -1.131 7.294 1.00 69.88 121 VAL A O 1
ATOM 941 N N . GLY A 1 122 ? -13.024 -0.761 5.329 1.00 73.94 122 GLY A N 1
ATOM 942 C CA . GLY A 1 122 ? -12.734 0.662 5.209 1.00 73.94 122 GLY A CA 1
ATOM 943 C C . GLY A 1 122 ? -13.999 1.503 5.355 1.00 73.94 122 GLY A C 1
ATOM 944 O O . GLY A 1 122 ? -15.065 1.094 4.903 1.00 73.94 122 GLY A O 1
ATOM 945 N N . VAL A 1 123 ? -13.872 2.679 5.964 1.00 74.00 123 VAL A N 1
ATOM 946 C CA . VAL A 1 123 ? -14.917 3.708 5.987 1.00 74.00 123 VAL A CA 1
ATOM 947 C C . VAL A 1 123 ? -14.430 4.970 5.284 1.00 74.00 123 VAL A C 1
ATOM 949 O O . VAL A 1 123 ? -13.305 5.428 5.485 1.00 74.00 123 VAL A O 1
ATOM 952 N N . GLU A 1 124 ? -15.283 5.535 4.443 1.00 75.00 124 GLU A N 1
ATOM 953 C CA . GLU A 1 124 ? -15.018 6.805 3.777 1.00 75.00 124 GLU A CA 1
ATOM 954 C C . GLU A 1 124 ? -15.739 7.919 4.533 1.00 75.00 124 GLU A C 1
ATOM 956 O O . GLU A 1 124 ? -16.931 7.821 4.827 1.00 75.00 124 GLU A O 1
ATOM 961 N N . PHE A 1 125 ? -15.004 8.979 4.861 1.00 75.44 125 PHE A N 1
ATOM 962 C CA . PHE A 1 125 ? -15.563 10.194 5.444 1.00 75.44 125 PHE A CA 1
ATOM 963 C C . PHE A 1 125 ? -15.502 11.317 4.414 1.00 75.44 125 PHE A C 1
ATOM 965 O O . PHE A 1 125 ? -14.519 11.441 3.681 1.00 75.44 125 PHE A O 1
ATOM 972 N N . ASN A 1 126 ? -16.529 12.169 4.392 1.00 75.75 126 ASN A N 1
ATOM 973 C CA . ASN A 1 126 ? -16.581 13.305 3.470 1.00 75.75 126 ASN A CA 1
ATOM 974 C C . ASN A 1 126 ? -15.379 14.244 3.669 1.00 75.75 126 ASN A C 1
ATOM 976 O O . ASN A 1 126 ? -14.703 14.582 2.705 1.00 75.75 126 ASN A O 1
ATOM 980 N N . ALA A 1 127 ? -15.068 14.587 4.920 1.00 72.94 127 ALA A N 1
ATOM 981 C CA . ALA A 1 127 ? -13.996 15.506 5.284 1.00 72.94 127 ALA A CA 1
ATOM 982 C C . ALA A 1 127 ? -13.297 15.034 6.571 1.00 72.94 127 ALA A C 1
ATOM 984 O O . ALA A 1 127 ? -13.929 14.433 7.442 1.00 72.94 127 ALA A O 1
ATOM 985 N N . CYS A 1 128 ? -11.992 15.293 6.707 1.00 73.38 128 CYS A N 1
ATOM 986 C CA . CYS A 1 128 ? -11.261 15.055 7.958 1.00 73.38 128 CYS A CA 1
ATOM 987 C C . CYS A 1 128 ? -11.319 16.289 8.869 1.00 73.38 128 CYS A C 1
AT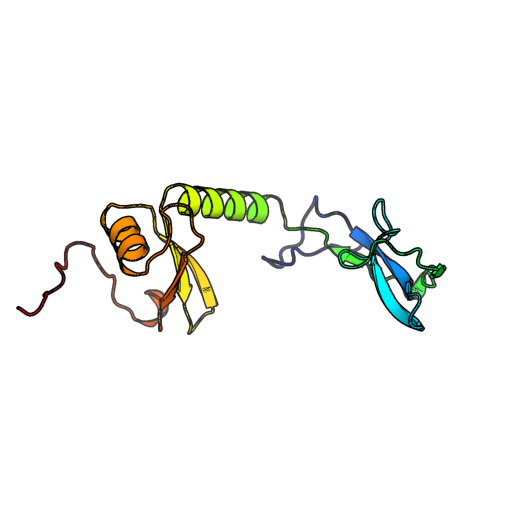OM 989 O O . CYS A 1 128 ? -11.764 17.350 8.446 1.00 73.38 128 CYS A O 1
ATOM 991 N N . VAL A 1 129 ? -10.834 16.178 10.109 1.00 74.25 129 VAL A N 1
ATOM 992 C CA . VAL A 1 129 ? -10.854 17.275 11.100 1.00 74.25 129 VAL A CA 1
ATOM 993 C C . VAL A 1 129 ? -10.172 18.550 10.581 1.00 74.25 129 VAL A C 1
ATOM 995 O O . VAL A 1 129 ? -10.655 19.645 10.839 1.00 74.25 129 VAL A O 1
ATOM 998 N N . GLU A 1 130 ? -9.109 18.428 9.779 1.00 72.25 130 GLU A N 1
ATOM 999 C CA . GLU A 1 130 ? -8.438 19.588 9.164 1.00 72.25 130 GLU A CA 1
ATOM 1000 C C . GLU A 1 130 ? -9.324 20.337 8.153 1.00 72.25 130 GLU A C 1
ATOM 1002 O O . GLU A 1 130 ? -9.103 21.519 7.906 1.00 72.25 130 GLU A O 1
ATOM 1007 N N . HIS A 1 131 ? -10.329 19.661 7.592 1.00 70.31 131 HIS A N 1
ATOM 1008 C CA . HIS A 1 131 ? -11.261 20.216 6.609 1.00 70.31 131 HIS A CA 1
ATOM 1009 C C . HIS A 1 131 ? -12.618 20.582 7.224 1.00 70.31 131 HIS A C 1
ATOM 1011 O O . HIS A 1 131 ? -13.217 21.579 6.831 1.00 70.31 131 HIS A O 1
ATOM 1017 N N . ASN A 1 132 ? -13.091 19.817 8.214 1.00 68.50 132 ASN A N 1
ATOM 1018 C CA . ASN A 1 132 ? -14.384 20.046 8.859 1.00 68.50 132 ASN A CA 1
ATOM 1019 C C . ASN A 1 132 ? -14.289 20.930 10.117 1.00 68.50 132 ASN A C 1
ATOM 1021 O O . ASN A 1 132 ? -15.309 21.391 10.612 1.00 68.50 132 ASN A O 1
ATOM 1025 N N . GLY A 1 133 ? -13.088 21.172 10.658 1.00 55.88 133 GLY A N 1
ATOM 1026 C CA . GLY A 1 133 ? -12.848 22.071 11.798 1.00 55.88 133 GLY A CA 1
ATOM 1027 C C . GLY A 1 133 ? -13.407 21.606 13.150 1.00 55.88 133 GLY A C 1
ATOM 1028 O O . GLY A 1 133 ? -13.151 22.251 14.165 1.00 55.88 133 GLY A O 1
ATOM 1029 N N . GLU A 1 134 ? -14.145 20.498 13.183 1.00 56.44 134 GLU A N 1
ATOM 1030 C CA . GLU A 1 134 ? -14.765 19.940 14.381 1.00 56.44 134 GLU A CA 1
ATOM 1031 C C . GLU A 1 134 ? -13.950 18.739 14.884 1.00 56.44 134 GLU A C 1
ATOM 1033 O O . GLU A 1 134 ? -13.851 17.701 14.223 1.00 56.44 134 GLU A O 1
ATOM 1038 N N . GLU A 1 135 ? -13.344 18.878 16.066 1.00 49.50 135 GLU A N 1
ATOM 1039 C CA . GLU A 1 135 ? -12.822 17.736 16.814 1.00 49.50 135 GLU A CA 1
ATOM 1040 C C . GLU A 1 135 ? -14.009 16.928 17.347 1.00 49.50 135 GLU A C 1
ATOM 1042 O O . GLU A 1 135 ? -14.707 17.355 18.267 1.00 49.50 135 GLU A O 1
ATOM 1047 N N . TYR A 1 136 ? -14.245 15.743 16.786 1.00 53.28 136 TYR A N 1
ATOM 1048 C CA . TYR A 1 136 ? -15.162 14.786 17.398 1.00 53.28 136 TYR A CA 1
ATOM 1049 C C . TYR A 1 136 ? -14.501 14.223 18.661 1.00 53.28 136 TYR A C 1
ATOM 1051 O O . TYR A 1 136 ? -13.686 13.300 18.592 1.00 53.28 136 TYR A O 1
ATOM 1059 N N . SER A 1 137 ? -14.823 14.793 19.825 1.00 43.38 137 SER A N 1
ATOM 1060 C CA . SER A 1 137 ? -14.513 14.160 21.104 1.00 43.38 137 SER A CA 1
ATOM 1061 C C . SER A 1 137 ? -15.442 12.960 21.299 1.00 43.38 137 SER A C 1
ATOM 1063 O O . SER A 1 137 ? -16.640 13.016 21.018 1.00 43.38 137 SER A O 1
ATOM 1065 N N . ALA A 1 138 ? -14.888 11.848 21.781 1.00 46.50 138 ALA A N 1
ATOM 1066 C CA . ALA A 1 138 ? -15.610 10.590 21.992 1.00 46.50 138 ALA A CA 1
ATOM 1067 C C . ALA A 1 138 ? -16.711 10.659 23.079 1.00 46.50 138 ALA A C 1
ATOM 1069 O O . ALA A 1 138 ? -17.294 9.635 23.421 1.00 46.50 138 ALA A O 1
ATOM 1070 N N . ASP A 1 139 ? -17.005 11.846 23.615 1.00 40.41 139 ASP A N 1
ATOM 1071 C CA . ASP A 1 139 ? -18.028 12.074 24.639 1.00 40.41 139 ASP A CA 1
ATOM 1072 C C . ASP A 1 139 ? -19.433 12.304 24.056 1.00 40.41 139 ASP A C 1
ATOM 1074 O O . ASP A 1 139 ? -20.403 12.429 24.806 1.00 40.41 139 ASP A O 1
ATOM 1078 N N . VAL A 1 140 ? -19.581 12.351 22.728 1.00 40.88 140 VAL A N 1
ATOM 1079 C CA . VAL A 1 140 ? -20.897 12.502 22.095 1.00 40.88 140 VAL A CA 1
ATOM 1080 C C . VAL A 1 140 ? -21.541 11.126 21.950 1.00 40.88 140 VAL A C 1
ATOM 1082 O O . VAL A 1 140 ? -21.255 10.374 21.017 1.00 40.88 140 VAL A O 1
ATOM 1085 N N . GLN A 1 141 ? -22.415 10.785 22.901 1.00 37.47 141 GLN A N 1
ATOM 1086 C CA . GLN A 1 141 ? -23.316 9.644 22.760 1.00 37.47 141 GLN A CA 1
ATOM 1087 C C . GLN A 1 141 ? -24.137 9.816 21.470 1.00 37.47 141 GLN A C 1
ATOM 1089 O O . GLN A 1 141 ? -24.719 10.885 21.276 1.00 37.47 141 GLN A O 1
ATOM 1094 N N . PRO A 1 142 ? -24.199 8.810 20.580 1.00 41.06 142 PRO A N 1
ATOM 1095 C CA . PRO A 1 142 ? -25.098 8.881 19.443 1.00 41.06 142 PRO A CA 1
ATOM 1096 C C . PRO A 1 142 ? -26.538 8.893 19.966 1.00 41.06 142 PRO A C 1
ATOM 1098 O O . PRO A 1 142 ? -26.956 7.950 20.638 1.00 41.06 142 PRO A O 1
ATOM 1101 N N . ASP A 1 143 ? -27.286 9.953 19.657 1.00 42.78 143 ASP A N 1
ATOM 1102 C CA . ASP A 1 143 ? -28.748 9.954 19.735 1.00 42.78 143 ASP A CA 1
ATOM 1103 C C . ASP A 1 143 ? -29.251 8.842 18.805 1.00 42.78 143 ASP A C 1
ATOM 1105 O O . ASP A 1 143 ? -29.260 8.981 17.580 1.00 42.78 143 ASP A O 1
ATOM 1109 N N . ILE A 1 144 ? -29.590 7.692 19.386 1.00 40.56 144 ILE A N 1
ATOM 1110 C CA . ILE A 1 144 ? -30.287 6.614 18.690 1.00 40.56 144 ILE A CA 1
ATOM 1111 C C . ILE A 1 144 ? -31.773 6.984 18.759 1.00 40.56 144 ILE A C 1
ATOM 1113 O O . ILE A 1 144 ? -32.331 6.940 19.856 1.00 40.56 144 ILE A O 1
ATOM 1117 N N . PRO A 1 145 ? -32.423 7.373 17.647 1.00 45.94 145 PRO A N 1
ATOM 1118 C CA . PRO A 1 145 ? -33.863 7.592 17.661 1.00 45.94 145 PRO A CA 1
ATOM 1119 C C . PRO A 1 145 ? -34.587 6.269 17.961 1.00 45.94 145 PRO A C 1
ATOM 1121 O O . PRO A 1 145 ? -34.257 5.240 17.364 1.00 45.94 145 PRO A O 1
ATOM 1124 N N . GLU A 1 146 ? -35.527 6.330 18.913 1.00 49.47 146 GLU A N 1
ATOM 1125 C CA . GLU A 1 146 ? -36.390 5.229 19.388 1.00 49.47 146 GLU A CA 1
ATOM 1126 C C . GLU A 1 146 ? -37.261 4.592 18.293 1.00 49.47 146 GLU A C 1
ATOM 1128 O O . GLU A 1 146 ? -37.756 5.322 17.399 1.00 49.47 146 GLU A O 1
#